Protein AF-A0A9D6EM69-F1 (afdb_monomer_lite)

Secondary structure (DSSP, 8-state):
--B-TTS-B--S-S--EEPTTT--EE-TTT-EEETTEEE-TTTTIIIII---

Sequence (52 aa):
MSTCECGMTHDQASSRLGCSECGTVLCRSCLIKVDANTFCRWCAPTAGVGGA

Foldseek 3Di:
DPQAPVRDDDDDDPDQAAAPPPRGGDDPVQWDDDPPHTHGPVCVCVVPVVDD

pLDDT: mean 71.62, std 13.73, range [44.66, 87.19]

Structure (mmCIF, N/CA/C/O backbone):
data_AF-A0A9D6EM69-F1
#
_entry.id   AF-A0A9D6EM69-F1
#
loop_
_atom_site.group_PDB
_atom_site.id
_atom_site.type_symbol
_atom_site.label_atom_id
_atom_site.label_alt_id
_atom_site.label_comp_id
_atom_site.label_asym_id
_atom_site.label_entity_id
_atom_site.label_seq_id
_atom_site.pdbx_PDB_ins_code
_atom_site.Cartn_x
_atom_site.Cartn_y
_atom_site.Cartn_z
_atom_site.occupancy
_atom_site.B_iso_or_equiv
_atom_site.auth_seq_id
_atom_site.auth_comp_id
_atom_site.auth_asym_id
_atom_site.auth_atom_id
_atom_site.pdbx_PDB_model_num
ATOM 1 N N . MET A 1 1 ? -0.548 -6.102 16.233 1.00 46.59 1 MET A N 1
ATOM 2 C CA . 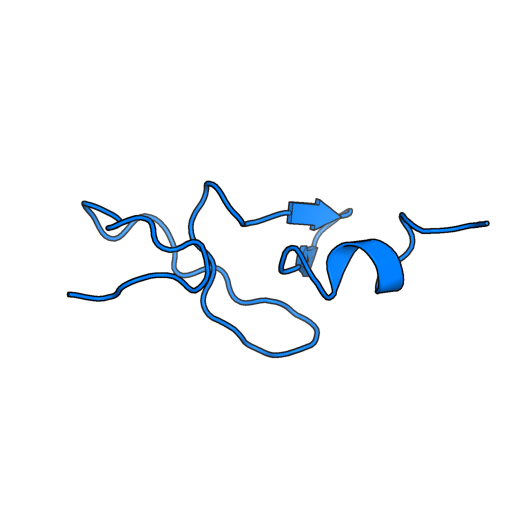MET A 1 1 ? -0.250 -5.022 15.269 1.00 46.59 1 MET A CA 1
ATOM 3 C C . MET A 1 1 ? -0.437 -5.583 13.875 1.00 46.59 1 MET A C 1
ATOM 5 O O . MET A 1 1 ? 0.293 -6.490 13.508 1.00 46.59 1 MET A O 1
ATOM 9 N N . SER A 1 2 ? -1.447 -5.131 13.135 1.00 54.28 2 SER A N 1
ATOM 10 C CA . SER A 1 2 ? -1.617 -5.531 11.734 1.00 54.28 2 SER A CA 1
ATOM 11 C C . SER A 1 2 ? -0.804 -4.568 10.877 1.00 54.28 2 SER A C 1
ATOM 13 O O . SER A 1 2 ? -1.302 -3.533 10.441 1.00 54.28 2 SER A O 1
ATOM 15 N N . THR A 1 3 ? 0.483 -4.863 10.730 1.00 58.44 3 THR A N 1
ATOM 16 C CA . THR A 1 3 ? 1.348 -4.177 9.774 1.00 58.44 3 THR A CA 1
ATOM 17 C C . THR A 1 3 ? 0.858 -4.505 8.376 1.00 58.44 3 THR A C 1
ATOM 19 O O . THR A 1 3 ? 0.668 -5.662 8.009 1.00 58.44 3 THR A O 1
ATOM 22 N N . CYS A 1 4 ? 0.579 -3.463 7.613 1.00 61.00 4 CYS A N 1
ATOM 23 C CA . CYS A 1 4 ? 0.185 -3.610 6.227 1.00 61.00 4 CYS A CA 1
ATOM 24 C C . CYS A 1 4 ? 1.448 -3.839 5.387 1.00 61.00 4 CYS A C 1
ATOM 26 O O . CYS A 1 4 ? 2.529 -3.405 5.785 1.00 61.00 4 CYS A O 1
ATOM 28 N N . GLU A 1 5 ? 1.331 -4.454 4.208 1.00 63.94 5 GLU A N 1
ATOM 29 C CA . GLU A 1 5 ? 2.493 -4.718 3.331 1.00 63.94 5 GLU A CA 1
ATOM 30 C C . GLU A 1 5 ? 3.246 -3.422 2.943 1.00 63.94 5 GLU A C 1
ATOM 32 O O . GLU A 1 5 ? 4.426 -3.430 2.618 1.00 63.94 5 GLU A O 1
ATOM 37 N N . CYS A 1 6 ? 2.567 -2.276 3.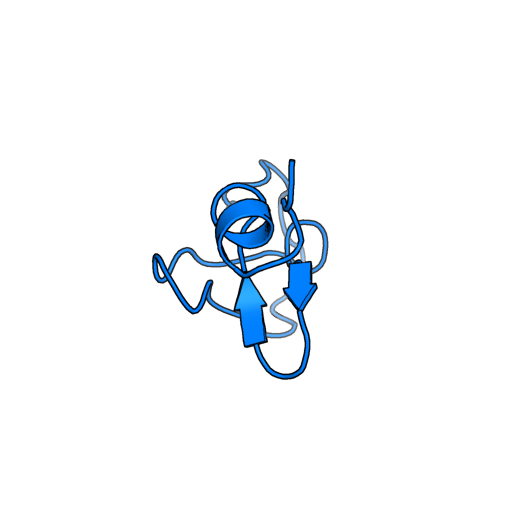074 1.00 66.81 6 CYS A N 1
ATOM 38 C CA . CYS A 1 6 ? 3.094 -0.925 2.904 1.00 66.81 6 CYS A CA 1
ATOM 39 C C . CYS A 1 6 ? 4.076 -0.461 4.000 1.00 66.81 6 CYS A C 1
ATOM 41 O O . CYS A 1 6 ? 4.606 0.641 3.903 1.00 66.81 6 CYS A O 1
ATOM 43 N N . GLY A 1 7 ? 4.289 -1.249 5.060 1.00 63.34 7 GLY A N 1
ATOM 44 C CA . GLY A 1 7 ? 5.144 -0.890 6.196 1.00 63.34 7 GLY A CA 1
ATOM 45 C C . GLY A 1 7 ? 4.546 0.169 7.127 1.00 63.34 7 GLY A C 1
ATOM 46 O O . GLY A 1 7 ? 5.159 0.515 8.132 1.00 63.34 7 GLY A O 1
ATOM 47 N N . MET A 1 8 ? 3.341 0.669 6.834 1.00 62.66 8 MET A N 1
ATOM 48 C CA . MET A 1 8 ? 2.658 1.625 7.699 1.00 62.66 8 MET A CA 1
ATOM 49 C C . MET A 1 8 ? 1.817 0.910 8.754 1.00 62.66 8 MET A C 1
ATOM 51 O O . MET A 1 8 ? 0.992 0.040 8.453 1.00 62.66 8 MET A O 1
ATOM 55 N N . THR A 1 9 ? 2.030 1.302 10.009 1.00 58.34 9 THR A N 1
ATOM 56 C CA . THR A 1 9 ? 1.200 0.904 11.144 1.00 58.34 9 THR A CA 1
ATOM 57 C C . THR A 1 9 ? -0.142 1.608 11.009 1.00 58.34 9 THR A C 1
ATOM 59 O O . THR A 1 9 ? -0.246 2.809 11.238 1.00 58.34 9 THR A O 1
ATOM 62 N N . HIS A 1 10 ? -1.173 0.877 10.592 1.00 55.72 10 HIS A N 1
ATOM 63 C CA . HIS A 1 10 ? -2.522 1.424 10.547 1.00 55.72 10 HIS A CA 1
ATOM 64 C C . HIS A 1 10 ? -3.091 1.471 11.971 1.00 55.72 10 HIS A C 1
ATOM 66 O O . HIS A 1 10 ? -3.453 0.441 12.544 1.00 55.72 10 HIS A O 1
ATOM 72 N N . ASP A 1 11 ? -3.155 2.678 12.532 1.00 48.59 11 ASP A N 1
ATOM 73 C CA . ASP A 1 11 ? -4.040 2.996 13.646 1.00 48.59 11 ASP A CA 1
ATOM 74 C C . ASP A 1 11 ? -5.482 2.890 13.127 1.00 48.59 11 ASP A C 1
ATOM 7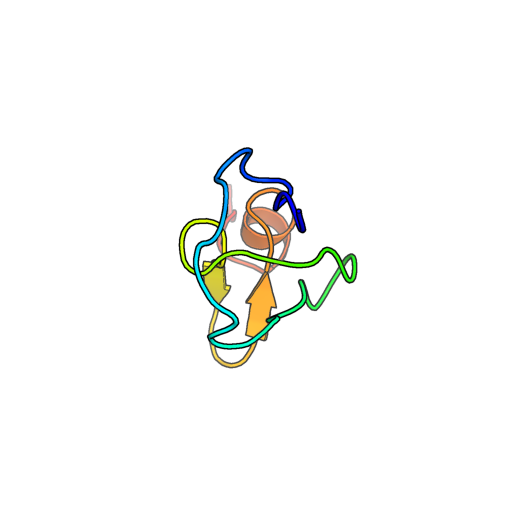6 O O . ASP A 1 11 ? -5.878 3.579 12.192 1.00 48.59 11 ASP A O 1
ATOM 80 N N . GLN A 1 12 ? -6.240 1.954 13.692 1.00 51.06 12 GLN A N 1
ATOM 81 C CA . GLN A 1 12 ? -7.684 1.791 13.508 1.00 51.06 12 GLN A CA 1
ATOM 82 C C . GLN A 1 12 ? -8.179 1.327 12.123 1.00 51.06 12 GLN A C 1
ATOM 84 O O . GLN A 1 12 ? -8.367 2.089 11.181 1.00 51.06 12 GLN A O 1
ATOM 89 N N . ALA A 1 13 ? -8.466 0.021 12.055 1.00 49.47 13 ALA A N 1
ATOM 90 C CA . ALA A 1 13 ? -9.766 -0.603 11.737 1.00 49.47 13 ALA A CA 1
ATOM 91 C C . ALA A 1 13 ? -10.700 -0.041 10.633 1.00 49.47 13 ALA A C 1
ATOM 93 O O . ALA A 1 13 ? -11.833 -0.503 10.521 1.00 49.47 13 ALA A O 1
ATOM 94 N N . SER A 1 14 ? -10.292 0.895 9.782 1.00 51.34 14 SER A N 1
ATOM 95 C CA . SER A 1 14 ? -11.180 1.479 8.776 1.00 51.34 14 SER A CA 1
ATOM 96 C C . SER A 1 14 ? -11.067 0.715 7.456 1.00 51.34 14 SER A C 1
ATOM 98 O O . SER A 1 14 ? -10.357 1.119 6.538 1.00 51.34 14 SER A O 1
ATOM 100 N N . SER A 1 15 ? -11.793 -0.409 7.403 1.00 56.84 15 SER A N 1
ATOM 101 C CA . SER A 1 15 ? -11.941 -1.340 6.271 1.00 56.84 15 SER A CA 1
ATOM 102 C C . SER A 1 15 ? -10.655 -2.053 5.847 1.00 56.84 15 SER A C 1
ATOM 104 O O . SER A 1 15 ? -9.820 -1.502 5.135 1.00 56.84 15 SER A O 1
ATOM 106 N N .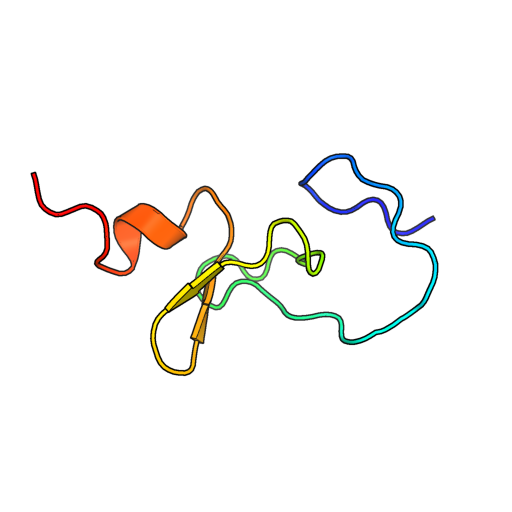 ARG A 1 16 ? -10.531 -3.330 6.234 1.00 63.75 16 ARG A N 1
ATOM 107 C CA . ARG A 1 16 ? -9.568 -4.274 5.646 1.00 63.75 16 ARG A CA 1
ATOM 108 C C . ARG A 1 16 ? -9.975 -4.535 4.193 1.00 63.75 16 ARG A C 1
ATOM 110 O O . ARG A 1 16 ? -10.687 -5.491 3.913 1.00 63.75 16 ARG A O 1
ATOM 117 N N . LEU A 1 17 ? -9.592 -3.644 3.287 1.00 72.06 17 LEU A N 1
ATOM 118 C CA . LEU A 1 17 ? -9.743 -3.866 1.853 1.00 72.06 17 LEU A CA 1
ATOM 119 C C . LEU A 1 17 ? -8.641 -4.836 1.421 1.00 72.06 17 LEU A C 1
ATOM 121 O O . LEU A 1 17 ? -7.478 -4.652 1.779 1.00 72.06 17 LEU A O 1
ATOM 125 N N . GLY A 1 18 ? -9.016 -5.898 0.716 1.00 80.00 18 GLY A N 1
ATOM 126 C CA . GLY A 1 18 ? -8.077 -6.867 0.158 1.00 80.00 18 GLY A CA 1
ATOM 127 C C . GLY A 1 18 ? -7.698 -6.500 -1.272 1.00 80.00 18 GLY A C 1
ATOM 128 O O . GLY A 1 18 ? -8.491 -5.892 -1.995 1.00 80.00 18 GLY A O 1
ATOM 129 N N . CYS A 1 19 ? -6.495 -6.876 -1.692 1.00 86.44 19 CYS A N 1
ATOM 130 C CA . CYS A 1 19 ? -6.171 -6.934 -3.110 1.00 86.44 19 CYS A CA 1
ATOM 131 C C . CYS A 1 19 ? -7.061 -7.991 -3.772 1.00 86.44 19 CYS A C 1
ATOM 133 O O . CYS A 1 19 ? -7.074 -9.134 -3.323 1.00 86.44 19 CYS A O 1
ATOM 135 N N . SER A 1 20 ? -7.774 -7.636 -4.837 1.00 86.56 20 SER A N 1
ATOM 136 C CA . SER A 1 20 ? -8.639 -8.581 -5.543 1.00 86.56 20 SER A CA 1
ATOM 137 C C . SER A 1 20 ? -7.859 -9.668 -6.286 1.00 86.56 20 SER A C 1
ATOM 139 O O . SER A 1 20 ? -8.427 -10.716 -6.561 1.00 86.56 20 SER A O 1
ATOM 141 N N . GLU A 1 21 ? -6.578 -9.427 -6.580 1.00 87.19 21 GLU A N 1
ATOM 142 C CA . GLU A 1 21 ? -5.716 -10.382 -7.286 1.00 87.19 21 GLU A CA 1
ATOM 143 C C . GLU A 1 21 ? -5.027 -11.343 -6.314 1.00 87.19 21 GLU A C 1
ATOM 145 O O . GLU A 1 21 ? -5.184 -12.555 -6.403 1.00 87.19 21 GLU A O 1
ATOM 150 N N . CYS A 1 22 ? -4.261 -10.808 -5.356 1.00 85.19 22 CYS A N 1
ATOM 151 C CA . CYS A 1 22 ? -3.433 -11.620 -4.458 1.00 85.19 22 CYS A CA 1
ATOM 152 C C . CYS A 1 22 ? -4.032 -11.829 -3.060 1.00 85.19 22 CYS A C 1
ATOM 154 O O . CYS A 1 22 ? -3.452 -12.545 -2.248 1.00 85.19 22 CYS A O 1
ATOM 156 N N . GLY A 1 23 ? -5.148 -11.175 -2.728 1.00 82.06 23 GLY A N 1
ATOM 157 C CA . GLY A 1 23 ? -5.770 -11.264 -1.402 1.00 82.06 23 GLY A CA 1
ATOM 158 C C . GLY A 1 23 ? -5.012 -10.546 -0.279 1.00 82.06 23 GLY A C 1
ATOM 159 O O . GLY A 1 23 ? -5.487 -10.539 0.857 1.00 82.06 23 GLY A O 1
ATOM 160 N N . THR A 1 24 ? -3.863 -9.917 -0.565 1.00 80.38 24 THR A N 1
ATOM 161 C CA . THR A 1 24 ? -3.087 -9.141 0.418 1.00 80.38 24 THR A CA 1
ATOM 162 C C . THR A 1 24 ? -3.971 -8.104 1.106 1.00 80.38 24 THR A C 1
ATOM 164 O O . THR A 1 24 ? -4.720 -7.380 0.451 1.00 80.38 24 THR A O 1
ATOM 167 N N . VAL A 1 25 ? -3.843 -7.984 2.428 1.00 78.44 25 VAL A N 1
ATOM 168 C CA . VAL A 1 25 ? -4.527 -6.947 3.210 1.00 78.44 25 VAL A CA 1
ATOM 169 C C . VAL A 1 25 ? -3.901 -5.584 2.926 1.00 78.44 25 VAL A C 1
ATOM 171 O O . VAL A 1 25 ? -2.701 -5.384 3.124 1.00 78.44 25 VAL A O 1
ATOM 174 N N . LEU A 1 26 ? -4.725 -4.629 2.498 1.00 77.50 26 LEU A N 1
ATOM 175 C CA . LEU A 1 26 ? -4.287 -3.293 2.117 1.00 77.50 26 LEU A CA 1
ATOM 176 C C . LEU A 1 26 ? -4.685 -2.236 3.141 1.00 77.50 26 LEU A C 1
ATOM 178 O O . LEU A 1 26 ? -5.771 -2.242 3.722 1.00 77.50 26 LEU A O 1
ATOM 182 N N . CYS A 1 27 ? -3.760 -1.297 3.319 1.00 78.38 27 CYS A N 1
ATOM 183 C CA . CYS A 1 27 ? -3.930 -0.058 4.061 1.00 78.38 27 CYS A CA 1
ATOM 184 C C . CYS A 1 27 ? -4.554 0.990 3.133 1.00 78.38 27 CYS A C 1
ATOM 186 O O . CYS A 1 27 ? -4.285 0.950 1.938 1.00 78.38 27 CYS A O 1
ATOM 188 N N . ARG A 1 28 ? -5.310 1.980 3.632 1.00 73.75 28 ARG A N 1
ATOM 189 C CA . ARG A 1 28 ? -5.830 3.077 2.778 1.00 73.75 28 ARG A CA 1
ATOM 190 C C . ARG A 1 28 ? -4.729 3.829 2.022 1.00 73.75 28 ARG A C 1
ATOM 192 O O . ARG A 1 28 ? -5.027 4.476 1.030 1.00 73.75 28 ARG A O 1
ATOM 199 N N . SER A 1 29 ? -3.484 3.722 2.480 1.00 75.94 29 SER A N 1
ATOM 200 C CA . SER A 1 29 ? -2.334 4.351 1.832 1.00 75.94 29 SER A CA 1
ATOM 201 C C . SER A 1 29 ? -1.665 3.515 0.737 1.00 75.94 29 SER A C 1
ATOM 203 O O . SER A 1 29 ? -0.961 4.081 -0.087 1.00 75.94 29 SER A O 1
ATOM 205 N N . CYS A 1 30 ? -1.840 2.189 0.712 1.00 77.62 30 CYS A N 1
ATOM 206 C CA . CYS A 1 30 ? -1.307 1.322 -0.355 1.00 77.62 30 CYS A CA 1
ATOM 207 C C . CYS A 1 30 ? -2.381 0.630 -1.189 1.00 77.62 30 CYS A C 1
ATOM 209 O O . CYS A 1 30 ? -2.076 -0.031 -2.179 1.00 77.62 30 CYS A O 1
ATOM 211 N N . LEU A 1 31 ? -3.624 0.790 -0.755 1.00 80.19 31 LEU A N 1
ATOM 212 C CA . LEU A 1 31 ? -4.849 0.615 -1.500 1.00 80.19 31 LEU A CA 1
ATOM 213 C C . LEU A 1 31 ? -4.782 1.447 -2.774 1.00 80.19 31 LEU A C 1
ATOM 215 O O . LEU A 1 31 ? -4.763 2.676 -2.721 1.00 80.19 31 LEU A O 1
ATOM 219 N N . ILE A 1 32 ? -4.821 0.767 -3.910 1.00 84.50 32 ILE A N 1
ATOM 220 C CA . ILE A 1 32 ? -5.060 1.394 -5.202 1.00 84.50 32 ILE A CA 1
ATOM 221 C C . ILE A 1 32 ? -6.452 0.957 -5.642 1.00 84.50 32 ILE A C 1
ATOM 223 O O . ILE A 1 32 ? -6.732 -0.236 -5.744 1.00 84.50 32 ILE A O 1
ATOM 227 N N . LYS A 1 33 ? -7.351 1.922 -5.838 1.00 85.56 33 LYS A N 1
ATOM 228 C CA . LYS A 1 33 ? -8.677 1.667 -6.407 1.00 85.56 33 LYS A CA 1
ATOM 229 C C . LYS A 1 33 ? -8.584 1.800 -7.919 1.00 85.56 33 LYS A C 1
ATOM 231 O O . LYS A 1 33 ? -8.224 2.871 -8.399 1.00 85.56 33 LYS A O 1
ATOM 236 N N . VAL A 1 34 ? -8.909 0.729 -8.631 1.00 85.12 34 VAL A N 1
ATOM 237 C CA . VAL A 1 34 ? -9.069 0.733 -10.087 1.00 85.12 34 VAL A CA 1
ATOM 238 C C . VAL A 1 34 ? -10.501 0.290 -10.349 1.00 85.12 34 VAL A C 1
ATOM 240 O O . VAL A 1 34 ? -10.901 -0.803 -9.940 1.00 85.12 34 VAL A O 1
ATOM 243 N N . ASP A 1 35 ? -11.294 1.192 -10.924 1.00 85.44 35 ASP A N 1
ATOM 244 C CA . ASP A 1 35 ? -12.741 1.036 -11.073 1.00 85.44 35 ASP A CA 1
ATOM 245 C C . ASP A 1 35 ? -13.431 0.710 -9.731 1.00 85.44 35 ASP A C 1
ATOM 247 O O . ASP A 1 35 ? -13.355 1.483 -8.770 1.00 85.44 35 ASP A O 1
ATOM 251 N N . ALA A 1 36 ? -14.103 -0.441 -9.656 1.00 84.06 36 ALA A N 1
ATOM 252 C CA . ALA A 1 36 ? -14.787 -0.939 -8.465 1.00 84.06 36 ALA A CA 1
ATOM 253 C C . ALA A 1 36 ? -13.912 -1.854 -7.587 1.00 84.06 36 ALA A C 1
ATOM 255 O O . ALA A 1 36 ? -14.331 -2.213 -6.485 1.00 84.06 36 ALA A O 1
ATOM 256 N N . ASN A 1 37 ? -12.707 -2.213 -8.043 1.00 86.44 37 ASN A N 1
AT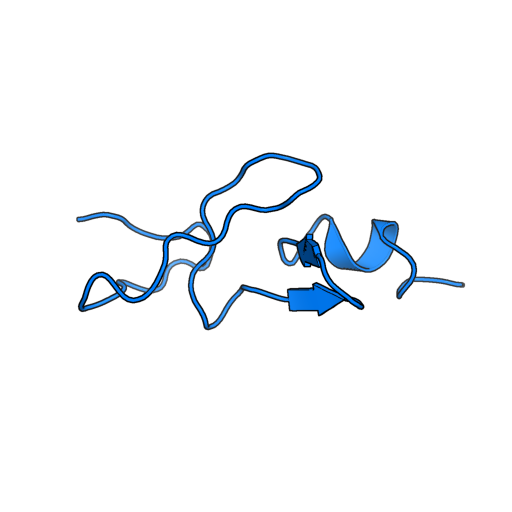OM 257 C CA . ASN A 1 37 ? -11.832 -3.158 -7.358 1.00 86.44 37 ASN A CA 1
ATOM 258 C C . ASN A 1 37 ? -10.658 -2.477 -6.650 1.00 86.44 37 ASN A C 1
ATOM 260 O O . ASN A 1 37 ? -10.211 -1.377 -6.984 1.00 86.44 37 ASN A O 1
ATOM 264 N N . THR A 1 38 ? -10.140 -3.170 -5.641 1.00 86.75 38 THR A N 1
ATOM 265 C CA . THR A 1 38 ? -8.966 -2.751 -4.878 1.00 86.75 38 THR A CA 1
ATOM 266 C C . THR A 1 38 ? -7.780 -3.647 -5.173 1.00 86.75 38 THR A C 1
ATOM 268 O O . THR A 1 38 ? -7.888 -4.867 -5.116 1.00 86.75 38 THR A O 1
ATOM 271 N N . PHE A 1 39 ? -6.634 -3.036 -5.450 1.00 86.44 39 PHE A N 1
ATOM 272 C CA . PHE A 1 39 ? -5.396 -3.712 -5.816 1.00 86.44 39 PHE A CA 1
ATOM 273 C C . PHE A 1 39 ? -4.237 -3.216 -4.950 1.00 86.44 39 PHE A C 1
ATOM 275 O O . PHE A 1 39 ? -4.237 -2.082 -4.462 1.00 86.44 39 PHE A O 1
ATOM 282 N N . CYS A 1 40 ? -3.243 -4.080 -4.745 1.00 84.88 40 CYS A N 1
ATOM 283 C CA . CYS A 1 40 ? -1.990 -3.708 -4.095 1.00 84.88 40 CYS A CA 1
ATOM 284 C C . CYS A 1 40 ? -1.073 -2.966 -5.077 1.00 84.88 40 CYS A C 1
ATOM 286 O O . CYS A 1 40 ? -1.273 -3.037 -6.289 1.00 84.88 40 CYS A O 1
ATOM 288 N N . ARG A 1 41 ? -0.011 -2.316 -4.579 1.00 82.12 41 ARG A N 1
ATOM 289 C CA . ARG A 1 41 ? 0.975 -1.620 -5.435 1.00 82.12 41 ARG A CA 1
ATOM 290 C C . ARG A 1 41 ? 1.619 -2.496 -6.513 1.00 82.12 41 ARG A C 1
ATOM 292 O O . ARG A 1 41 ? 2.125 -1.962 -7.490 1.00 82.12 41 ARG A O 1
ATOM 299 N N . TRP A 1 42 ? 1.639 -3.810 -6.305 1.00 84.19 42 TRP A N 1
ATOM 300 C CA . TRP A 1 42 ? 2.257 -4.772 -7.214 1.00 84.19 42 TRP A CA 1
ATOM 301 C C . TRP A 1 42 ? 1.285 -5.248 -8.290 1.00 84.19 42 TRP A C 1
ATOM 303 O O . TRP A 1 42 ? 1.663 -5.335 -9.450 1.00 84.19 42 TRP A O 1
ATOM 313 N N . CYS A 1 43 ? 0.031 -5.506 -7.917 1.00 86.69 43 CYS A N 1
ATOM 314 C CA . CYS A 1 43 ? -1.003 -5.996 -8.828 1.00 86.69 43 CYS A CA 1
ATOM 315 C C . CYS A 1 43 ? -1.722 -4.871 -9.580 1.00 86.69 43 CYS A C 1
ATOM 317 O O . CYS A 1 43 ? -2.259 -5.110 -10.654 1.00 86.69 43 CYS A O 1
ATOM 319 N N . ALA A 1 44 ? -1.735 -3.646 -9.047 1.00 84.75 44 ALA A N 1
ATOM 320 C CA . ALA A 1 44 ? -2.348 -2.500 -9.712 1.00 84.75 44 ALA A CA 1
ATOM 321 C C . ALA A 1 44 ? -1.853 -2.274 -11.155 1.00 84.75 44 ALA A C 1
ATOM 323 O O . ALA A 1 44 ? -2.710 -2.158 -12.028 1.00 84.75 44 ALA A O 1
ATOM 324 N N . PRO A 1 45 ? -0.537 -2.254 -11.465 1.00 82.88 45 PRO A N 1
ATOM 325 C CA . PRO A 1 45 ? -0.080 -2.121 -12.853 1.00 82.88 45 PRO A CA 1
ATOM 326 C C . PRO A 1 45 ? -0.591 -3.254 -13.756 1.00 82.88 45 PRO A C 1
ATOM 328 O O . PRO A 1 45 ? -0.945 -3.000 -14.904 1.00 82.88 45 PRO A O 1
ATOM 331 N N . THR A 1 46 ? -0.705 -4.477 -13.234 1.00 80.12 46 THR A N 1
ATOM 332 C CA . THR A 1 46 ? -1.239 -5.640 -13.962 1.00 80.12 46 THR A CA 1
ATOM 333 C C . THR A 1 46 ? -2.743 -5.533 -14.219 1.00 80.12 46 THR A C 1
ATOM 335 O O . THR A 1 46 ? -3.221 -5.992 -15.250 1.00 80.12 46 THR A O 1
ATOM 338 N N . ALA A 1 47 ? -3.484 -4.878 -13.321 1.00 70.88 47 ALA A N 1
ATOM 339 C CA . ALA A 1 47 ? -4.935 -4.709 -13.397 1.00 70.88 47 ALA A CA 1
ATOM 340 C C . ALA A 1 47 ? -5.412 -3.723 -14.484 1.00 70.88 47 ALA A C 1
ATOM 342 O O . ALA A 1 47 ? -6.614 -3.508 -14.615 1.00 70.88 47 ALA A O 1
ATOM 343 N N . GLY A 1 48 ? -4.502 -3.130 -15.266 1.00 65.62 48 GLY A N 1
ATOM 344 C CA . GLY A 1 48 ? -4.860 -2.303 -16.426 1.00 65.62 48 GLY A CA 1
ATOM 345 C C . GLY A 1 48 ? -4.392 -0.848 -16.385 1.00 65.62 48 GLY A C 1
ATOM 346 O O . GLY A 1 48 ? -4.749 -0.089 -17.279 1.00 65.62 48 GLY A O 1
ATOM 347 N N . VAL A 1 49 ? -3.568 -0.444 -15.409 1.00 56.50 49 VAL A N 1
ATOM 348 C CA . VAL A 1 49 ? -2.881 0.871 -15.439 1.00 56.50 49 VAL A CA 1
ATOM 349 C C . VAL A 1 49 ? -1.457 0.813 -16.007 1.00 56.50 49 VAL A C 1
ATOM 351 O O . VAL A 1 49 ? -0.838 1.855 -16.195 1.00 56.50 49 VAL A O 1
ATOM 354 N N . GLY A 1 50 ? -0.940 -0.376 -16.325 1.00 53.34 50 GLY A N 1
ATOM 355 C CA . GLY A 1 50 ? 0.366 -0.576 -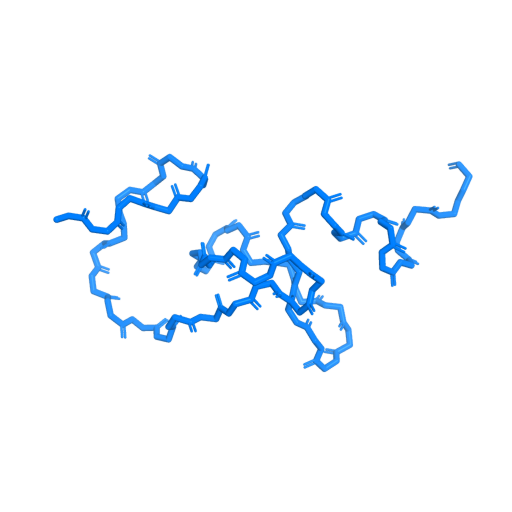16.958 1.00 53.34 50 GLY A CA 1
ATOM 356 C C . GLY A 1 50 ? 0.246 -1.040 -18.406 1.00 53.34 50 GLY A C 1
ATOM 357 O O . GLY A 1 50 ? 0.571 -2.182 -18.713 1.00 53.34 50 GLY A O 1
ATOM 358 N N . GLY A 1 51 ? -0.246 -0.173 -19.289 1.00 49.53 51 GLY A N 1
ATOM 359 C CA . GLY A 1 51 ? -0.082 -0.347 -20.729 1.00 49.53 51 GLY A CA 1
ATOM 360 C C . GLY A 1 51 ? 1.153 0.413 -21.215 1.00 49.53 51 GLY A C 1
ATOM 361 O O . GLY A 1 51 ? 1.077 1.634 -21.314 1.00 49.53 51 GLY A O 1
ATOM 362 N N . ALA A 1 52 ? 2.199 -0.345 -21.574 1.00 44.66 52 ALA A N 1
ATOM 363 C CA . ALA A 1 52 ? 3.474 0.046 -22.207 1.00 44.66 52 ALA A CA 1
ATOM 364 C C . ALA A 1 52 ? 4.600 0.571 -21.295 1.00 44.66 52 ALA A C 1
ATOM 366 O O . ALA A 1 52 ? 4.406 1.569 -20.569 1.00 44.66 52 ALA A O 1
#

Radius of gyration: 11.09 Å; chains: 1; bounding box: 20×16×38 Å